Protein AF-A0A9P0TPT2-F1 (afdb_monomer)

pLDDT: mean 84.96, std 19.56, range [34.09, 98.69]

Sequence (140 aa):
MKFFTLFIFGAILGLCVTESPQIDTRYACEGRTLNIECNNGSVIRLIRASYGRFLITICNKNGNTNWNTNCFSTQTMRVAHNRCHMQQSCTLLANADEFGDPCPGTGKYLEIHYQCVPAPTTTTTEPSAPPAWFVTVPTD

Mean predicted aligned error: 11.81 Å

InterPro domains:
  IPR000922 D-galactoside/L-rhamnose binding SUEL lectin domain [PF02140] (36-116)
  IPR000922 D-galactoside/L-rhamnose binding SUEL lectin domain [PS50228] (28-117)
  IPR043159 D-galactoside/L-rhamnose binding SUEL lectin domain superfamily [G3DSA:2.60.120.740] (17-123)

Nearest PDB structures (foldseek):
  2jxa-assembly1_A  TM=9.270E-01  e=4.808E-10  Mus musculus
  6ska-assembly1_D  TM=9.280E-01  e=3.786E-10  Mus musculus
  6ske-assembly2_B  TM=9.354E-01  e=2.015E-09  Mus musculus
  6vhh-assembly1_B  TM=9.216E-01  e=1.685E-09  Homo sapiens
  5ftu-assembly3_K  TM=9.165E-01  e=7.958E-09  Mus musculus

Secondary structure (DSSP, 8-state):
--------S---S----------EEEEEETT-EEEEEPPTTEEEEEEEEEEEES-SSTT-TT---SS-SSEE-SSHHHHHHHHHTT-SEEEEE-SHHHH--SSTTSPPEEEEEEEEEEPP-----------GGGG-----

Structure (mmCIF, N/CA/C/O backbone):
data_AF-A0A9P0TPT2-F1
#
_entry.id   AF-A0A9P0TPT2-F1
#
loop_
_atom_site.group_PDB
_atom_site.id
_atom_site.type_symbol
_atom_site.label_atom_id
_atom_site.label_alt_id
_atom_site.label_comp_id
_atom_site.label_asym_id
_atom_site.label_entity_id
_atom_site.label_seq_id
_atom_site.pdbx_PDB_ins_code
_atom_site.Cartn_x
_atom_site.Cartn_y
_atom_site.Cartn_z
_atom_site.occupancy
_atom_site.B_iso_or_equiv
_atom_site.auth_seq_id
_atom_site.auth_comp_id
_atom_site.auth_asym_id
_atom_site.auth_atom_id
_atom_site.pdbx_PDB_model_num
ATOM 1 N N . MET A 1 1 ? 15.096 4.994 24.063 1.00 34.09 1 MET A N 1
ATOM 2 C CA . MET A 1 1 ? 14.887 6.436 24.329 1.00 34.09 1 MET A CA 1
ATOM 3 C C . MET A 1 1 ? 13.431 6.742 23.978 1.00 34.09 1 MET A C 1
ATOM 5 O O . MET A 1 1 ? 13.134 6.784 22.801 1.00 34.09 1 MET A O 1
ATOM 9 N N . LYS A 1 2 ? 12.419 6.657 24.853 1.00 36.28 2 LYS A N 1
ATOM 10 C CA . LYS A 1 2 ? 12.150 7.393 26.107 1.00 36.28 2 LYS A CA 1
ATOM 11 C C . LYS A 1 2 ? 12.290 8.913 25.937 1.00 36.28 2 LYS A C 1
ATOM 13 O O . LYS A 1 2 ? 13.324 9.459 26.289 1.00 36.28 2 LYS A O 1
ATOM 18 N N . PHE A 1 3 ? 11.238 9.555 25.426 1.00 36.16 3 PHE A N 1
ATOM 19 C CA . PHE A 1 3 ? 10.969 10.981 25.630 1.00 36.16 3 PHE A CA 1
ATOM 20 C C . PHE A 1 3 ? 9.704 11.108 26.480 1.00 36.16 3 PHE A C 1
ATOM 22 O O . PHE A 1 3 ? 8.593 11.222 25.977 1.00 36.16 3 PHE A O 1
ATOM 29 N N . PHE A 1 4 ? 9.893 11.000 27.794 1.00 39.12 4 PHE A N 1
ATOM 30 C CA . PHE A 1 4 ? 8.929 11.482 28.776 1.00 39.12 4 PHE A CA 1
ATOM 31 C C . PHE A 1 4 ? 9.207 12.981 28.909 1.00 39.12 4 PHE A C 1
ATOM 33 O 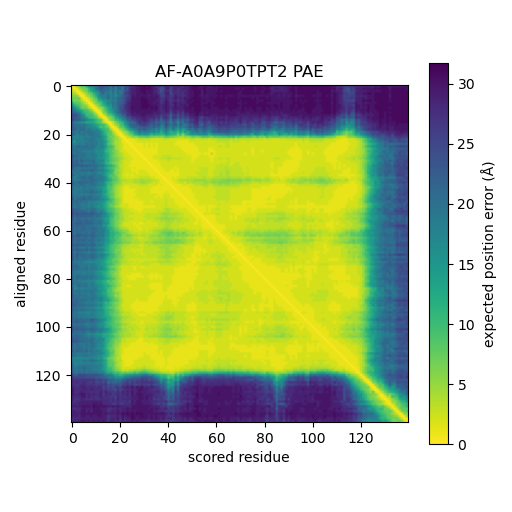O . PHE A 1 4 ? 10.056 13.401 29.694 1.00 39.12 4 PHE A O 1
ATOM 40 N N . THR A 1 5 ? 8.607 13.784 28.034 1.00 49.84 5 THR A N 1
ATOM 41 C CA . THR A 1 5 ? 8.720 15.240 28.118 1.00 49.84 5 THR A CA 1
ATOM 42 C C . THR A 1 5 ? 7.917 15.697 29.334 1.00 49.84 5 THR A C 1
ATOM 44 O O . THR A 1 5 ? 6.745 15.350 29.473 1.00 49.84 5 THR A O 1
ATOM 47 N N . LEU A 1 6 ? 8.586 16.410 30.243 1.00 41.62 6 LEU A N 1
ATOM 48 C CA . LEU A 1 6 ? 8.039 16.969 31.479 1.00 41.62 6 LEU A CA 1
ATOM 49 C C . LEU A 1 6 ? 6.696 17.683 31.236 1.00 41.62 6 LEU A C 1
ATOM 51 O O . LEU A 1 6 ? 6.654 18.719 30.578 1.00 41.62 6 LEU A O 1
ATOM 55 N N . PHE A 1 7 ? 5.626 17.180 31.850 1.00 50.72 7 PHE A N 1
ATOM 56 C CA . PHE A 1 7 ? 4.420 17.960 32.123 1.00 50.72 7 PHE A CA 1
ATOM 57 C C . PHE A 1 7 ? 4.660 18.775 33.395 1.00 50.72 7 PHE A C 1
ATOM 59 O O . PHE A 1 7 ? 4.552 18.247 34.500 1.00 50.72 7 PHE A O 1
ATOM 66 N N . ILE A 1 8 ? 5.012 20.053 33.251 1.00 56.31 8 ILE A N 1
ATOM 67 C CA . ILE A 1 8 ? 5.068 21.002 34.365 1.00 56.31 8 ILE A CA 1
ATOM 68 C C . ILE A 1 8 ? 4.403 22.324 33.925 1.00 56.31 8 ILE A C 1
ATOM 70 O O . ILE A 1 8 ? 4.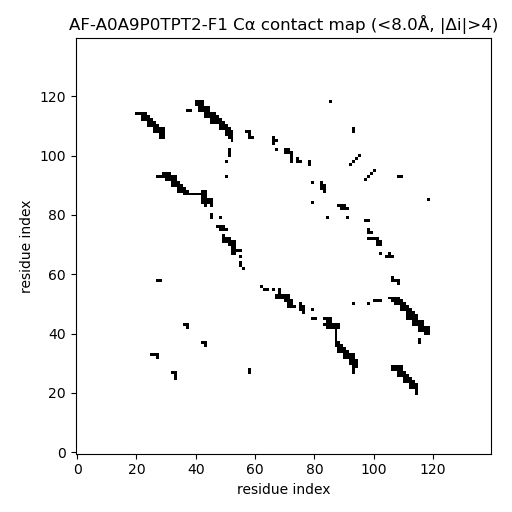901 23.011 33.041 1.00 56.31 8 ILE A O 1
ATOM 74 N N . PHE A 1 9 ? 3.286 22.624 34.601 1.00 50.59 9 PHE A N 1
ATOM 75 C CA . PHE A 1 9 ? 2.493 23.866 34.701 1.00 50.59 9 PHE A CA 1
ATOM 76 C C . PHE A 1 9 ? 1.812 24.467 33.455 1.00 50.59 9 PHE A C 1
ATOM 78 O O . PHE A 1 9 ? 2.450 25.050 32.586 1.00 50.59 9 PHE A O 1
ATOM 85 N N . GLY A 1 10 ? 0.469 24.482 33.482 1.00 44.41 10 GLY A N 1
ATOM 86 C CA . GLY A 1 10 ? -0.340 25.429 32.707 1.00 44.41 10 GLY A CA 1
ATOM 87 C C . GLY A 1 10 ? -1.780 24.981 32.454 1.00 44.41 10 GLY A C 1
ATOM 88 O O . GLY A 1 10 ? -2.118 24.621 31.334 1.00 44.41 10 GLY A O 1
ATOM 89 N N . ALA A 1 11 ? -2.649 25.011 33.467 1.00 59.94 11 ALA A N 1
ATOM 90 C CA . ALA A 1 11 ? -4.091 24.945 33.231 1.00 59.94 11 ALA A CA 1
ATOM 91 C C . ALA A 1 11 ? -4.562 26.278 32.620 1.00 59.94 11 ALA A C 1
ATOM 93 O O . ALA A 1 11 ? -4.722 27.259 33.342 1.00 59.94 11 ALA A O 1
ATOM 94 N N . ILE A 1 12 ? -4.782 26.315 31.301 1.00 56.91 12 ILE A N 1
ATOM 95 C CA . ILE A 1 12 ? -5.600 27.337 30.635 1.00 56.91 12 ILE A CA 1
ATOM 96 C C . ILE A 1 12 ? -6.558 26.619 29.672 1.00 56.91 12 ILE A C 1
ATOM 98 O O . ILE A 1 12 ? -6.175 25.708 28.942 1.00 56.91 12 ILE A O 1
ATOM 102 N N . LEU A 1 13 ? -7.827 27.010 29.765 1.00 59.69 13 LEU A N 1
ATOM 103 C CA . LEU A 1 13 ? -9.011 26.502 29.076 1.00 59.69 13 LEU A CA 1
ATOM 104 C C . LEU A 1 13 ? -8.803 26.220 27.575 1.00 59.69 13 LEU A C 1
ATOM 106 O O . LEU A 1 13 ? -8.378 27.094 26.827 1.00 59.69 13 LEU A O 1
ATOM 110 N N . GLY A 1 14 ? -9.234 25.039 27.123 1.00 59.59 14 GLY A N 1
ATOM 111 C CA . GLY A 1 14 ? -9.696 24.859 25.743 1.00 59.59 14 GLY A CA 1
ATOM 112 C C . GLY A 1 14 ? -8.643 24.641 24.654 1.00 59.59 14 GLY A C 1
ATOM 113 O O . GLY A 1 14 ? -8.913 24.967 23.502 1.00 59.59 14 GLY A O 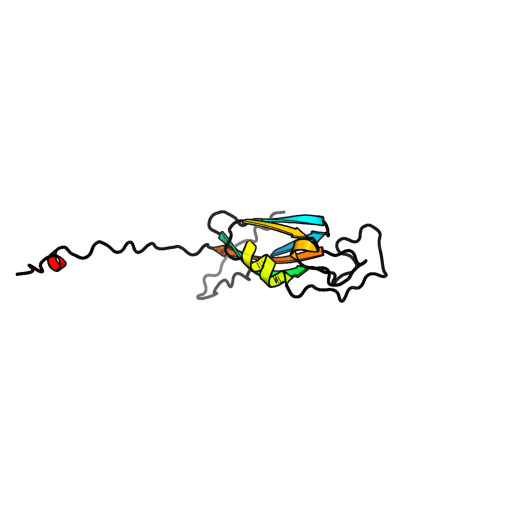1
ATOM 114 N N . LEU A 1 15 ? -7.491 24.037 24.950 1.00 58.97 15 LEU A N 1
ATOM 115 C CA . LEU A 1 15 ? -6.744 23.349 23.894 1.00 58.97 15 LEU A CA 1
ATOM 116 C C . LEU A 1 15 ? -7.446 22.014 23.638 1.00 58.97 15 LEU A C 1
ATOM 118 O O . LEU A 1 15 ? -7.270 21.055 24.386 1.00 58.97 15 LEU A O 1
ATOM 122 N N . CYS A 1 16 ? -8.271 21.948 22.592 1.00 59.19 16 CYS A N 1
ATOM 123 C CA . CYS A 1 16 ? -8.543 20.659 21.972 1.00 59.19 16 CYS A CA 1
ATOM 124 C C . CYS A 1 16 ? -7.168 20.081 21.618 1.00 59.19 16 CYS A C 1
ATOM 126 O O . CYS A 1 16 ? -6.463 20.647 20.783 1.00 59.19 16 CYS A O 1
ATOM 128 N N . VAL A 1 17 ? -6.743 19.022 22.311 1.00 54.72 17 VAL A N 1
ATOM 129 C CA . VAL A 1 17 ? -5.608 18.219 21.864 1.00 54.72 17 VAL A CA 1
ATOM 130 C C . VAL A 1 17 ? -6.076 17.611 20.550 1.00 54.72 17 VAL A C 1
ATOM 132 O O . VAL A 1 17 ? -6.801 16.620 20.538 1.00 54.72 17 VAL A O 1
ATOM 135 N N . THR A 1 18 ? -5.767 18.268 19.437 1.00 53.81 18 THR A N 1
ATOM 136 C CA . THR A 1 18 ? -6.016 17.719 18.114 1.00 53.81 18 THR A CA 1
ATOM 137 C C . THR A 1 18 ? -4.993 16.611 17.916 1.00 53.81 18 THR A C 1
ATOM 139 O O . THR A 1 18 ? -3.870 16.836 17.470 1.00 53.81 18 THR A O 1
ATOM 142 N N . GLU A 1 19 ? -5.348 15.398 18.333 1.00 61.59 19 GLU A N 1
ATOM 143 C CA . GLU A 1 19 ? -4.574 14.206 18.013 1.00 61.59 19 GLU A CA 1
ATOM 144 C C . GLU A 1 19 ? -4.527 14.092 16.484 1.00 61.59 19 GLU A C 1
ATOM 146 O O . GLU A 1 19 ? -5.537 13.843 15.824 1.00 61.59 19 GLU A O 1
ATOM 151 N N . SER A 1 20 ? -3.365 14.400 15.898 1.00 64.12 20 SER A N 1
ATOM 152 C CA . SER A 1 20 ? -3.173 14.295 14.453 1.00 64.12 20 SER A CA 1
ATOM 153 C C . SER A 1 20 ? -3.411 12.843 14.047 1.00 64.12 20 SER A C 1
ATOM 155 O O . SER A 1 20 ? -2.830 11.942 14.667 1.00 64.12 20 SER A O 1
ATOM 157 N N . PRO A 1 21 ? -4.251 12.585 13.034 1.00 74.38 21 PRO A N 1
ATOM 158 C CA . PRO A 1 21 ? -4.671 11.232 12.742 1.00 74.38 21 PRO A CA 1
ATOM 159 C C . PRO A 1 21 ? -3.466 10.441 12.198 1.00 74.38 21 PRO A C 1
ATOM 161 O O . PRO A 1 21 ? -2.926 10.756 11.137 1.00 74.38 21 PRO A O 1
ATOM 164 N N . GLN A 1 22 ? -3.014 9.438 12.960 1.00 88.06 22 GLN A N 1
ATOM 165 C CA . GLN A 1 22 ? -1.796 8.663 12.689 1.00 88.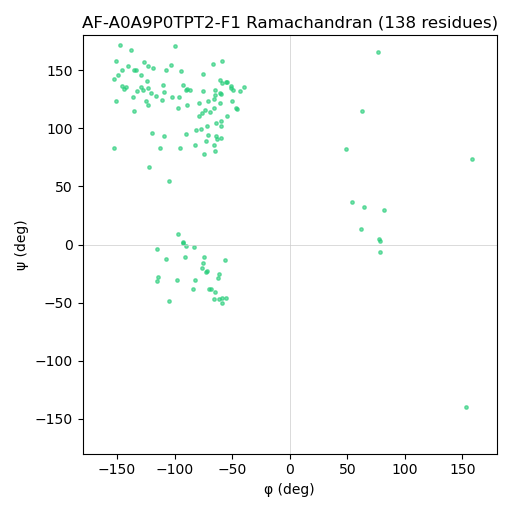06 22 GLN A CA 1
ATOM 166 C C . GLN A 1 22 ? -1.989 7.752 11.467 1.00 88.06 22 GLN A C 1
ATOM 168 O O . GLN A 1 22 ? -2.518 6.652 11.596 1.00 88.06 22 GLN A O 1
ATOM 173 N N . ILE A 1 23 ? -1.601 8.219 10.274 1.00 96.00 23 ILE A N 1
ATOM 174 C CA . ILE A 1 23 ? -1.632 7.420 9.038 1.00 96.00 23 ILE A CA 1
ATOM 175 C C . ILE A 1 23 ? -0.429 6.483 9.005 1.00 96.00 23 ILE A C 1
ATOM 177 O O . ILE A 1 23 ? 0.715 6.931 8.978 1.00 96.00 23 ILE A O 1
ATOM 181 N N . ASP A 1 24 ? -0.704 5.189 8.918 1.00 97.00 24 ASP A N 1
ATOM 182 C CA . ASP A 1 24 ? 0.286 4.158 8.663 1.00 97.00 24 ASP A CA 1
ATOM 183 C C . ASP A 1 24 ? 0.394 3.865 7.165 1.00 97.00 24 ASP A C 1
ATOM 185 O O . ASP A 1 24 ? -0.613 3.698 6.469 1.00 97.00 24 ASP A O 1
ATOM 189 N N . THR A 1 25 ? 1.630 3.714 6.684 1.00 97.88 25 THR A N 1
ATOM 190 C CA . THR A 1 25 ? 1.916 3.193 5.343 1.00 97.88 25 THR A CA 1
ATOM 191 C C . THR A 1 25 ? 2.539 1.803 5.440 1.00 97.88 25 THR A C 1
ATOM 193 O O . THR A 1 25 ? 3.413 1.542 6.276 1.00 97.88 25 THR A O 1
ATOM 196 N N . ARG A 1 26 ? 2.101 0.885 4.576 1.00 98.06 26 ARG A N 1
ATOM 197 C CA . ARG A 1 26 ? 2.673 -0.460 4.437 1.00 98.06 26 ARG A CA 1
ATOM 198 C C . ARG A 1 26 ? 2.860 -0.819 2.969 1.00 98.06 26 ARG A C 1
ATOM 200 O O . ARG A 1 26 ? 2.092 -0.385 2.113 1.00 98.06 26 ARG A O 1
ATOM 207 N N . TYR A 1 27 ? 3.871 -1.644 2.707 1.00 98.19 27 TYR A N 1
ATOM 208 C CA . TYR A 1 27 ? 4.246 -2.074 1.364 1.00 98.19 27 TYR A CA 1
ATOM 209 C C . TYR A 1 27 ? 4.369 -3.595 1.276 1.00 98.19 27 TYR A C 1
ATOM 211 O O . TYR A 1 27 ? 4.856 -4.231 2.210 1.00 98.19 27 TYR A O 1
ATOM 219 N N . ALA A 1 28 ? 4.018 -4.163 0.125 1.00 98.50 28 ALA A N 1
ATOM 220 C CA . ALA A 1 28 ? 4.383 -5.527 -0.246 1.00 98.50 28 ALA A CA 1
ATOM 221 C C . ALA A 1 28 ? 4.855 -5.580 -1.698 1.00 98.50 28 ALA A C 1
ATOM 223 O O . ALA A 1 28 ? 4.170 -5.117 -2.606 1.00 98.50 28 ALA A O 1
ATOM 224 N N . CYS A 1 29 ? 6.039 -6.149 -1.919 1.00 98.31 29 CYS A N 1
ATOM 225 C CA . CYS A 1 29 ? 6.564 -6.364 -3.265 1.00 98.31 29 CYS A CA 1
ATOM 226 C C . CYS A 1 29 ? 5.715 -7.388 -4.026 1.00 98.31 29 CYS A C 1
ATOM 228 O O . CYS A 1 29 ? 5.096 -8.251 -3.406 1.00 98.31 29 CYS A O 1
ATOM 230 N N . GLU A 1 30 ? 5.730 -7.331 -5.356 1.00 97.81 30 GLU A N 1
ATOM 231 C CA . GLU A 1 30 ? 5.035 -8.302 -6.204 1.00 97.81 30 GLU A CA 1
ATOM 232 C C . GLU A 1 30 ? 5.335 -9.760 -5.800 1.00 97.81 30 GLU A C 1
ATOM 234 O O . GLU A 1 30 ? 6.480 -10.133 -5.526 1.00 97.81 30 GLU A O 1
ATOM 239 N N . GLY A 1 31 ? 4.275 -10.564 -5.692 1.00 97.69 31 GLY A N 1
ATOM 240 C CA . GLY A 1 31 ? 4.309 -11.949 -5.220 1.00 97.69 31 GLY A CA 1
ATOM 241 C C . GLY A 1 31 ? 4.408 -12.117 -3.699 1.00 97.69 31 GLY A C 1
ATOM 242 O O . GLY A 1 31 ? 4.523 -13.245 -3.224 1.00 97.69 31 GLY A O 1
ATOM 243 N N . ARG A 1 32 ? 4.392 -11.032 -2.911 1.00 98.38 32 ARG A N 1
ATOM 244 C CA . ARG A 1 32 ? 4.414 -11.090 -1.441 1.00 98.38 32 ARG A CA 1
ATOM 245 C C . ARG A 1 32 ? 3.065 -10.732 -0.838 1.00 98.38 32 ARG A C 1
ATOM 247 O O . ARG A 1 32 ? 2.309 -9.924 -1.372 1.00 98.38 32 ARG A O 1
ATOM 254 N N . THR A 1 33 ? 2.806 -11.327 0.316 1.00 98.31 33 THR A N 1
ATOM 255 C CA . THR A 1 33 ? 1.603 -11.088 1.104 1.00 98.31 33 THR A CA 1
ATOM 256 C C . THR A 1 33 ? 1.820 -9.926 2.068 1.00 98.31 33 THR A C 1
ATOM 258 O O . THR A 1 33 ? 2.839 -9.871 2.757 1.00 98.31 33 THR A O 1
ATOM 261 N N . LEU A 1 34 ? 0.853 -9.015 2.132 1.00 98.25 34 LEU A N 1
ATOM 262 C CA . LEU A 1 34 ? 0.769 -7.946 3.116 1.00 98.25 34 LEU A CA 1
ATOM 263 C C . LEU A 1 34 ? -0.263 -8.312 4.182 1.00 98.25 34 LEU A C 1
ATOM 265 O O . LEU A 1 34 ? -1.411 -8.589 3.840 1.00 98.25 34 LEU A O 1
ATOM 269 N N . ASN A 1 35 ? 0.132 -8.267 5.454 1.00 98.12 35 ASN A N 1
ATOM 270 C CA . ASN A 1 35 ? -0.781 -8.386 6.587 1.00 98.12 35 ASN A CA 1
ATOM 271 C C . ASN A 1 35 ? -0.905 -7.032 7.293 1.00 98.12 35 ASN A C 1
ATOM 273 O O . ASN A 1 35 ? 0.111 -6.398 7.587 1.00 98.12 35 ASN A O 1
ATOM 277 N N . ILE A 1 36 ? -2.136 -6.598 7.550 1.00 97.88 36 ILE A N 1
ATOM 278 C CA . ILE A 1 36 ? -2.448 -5.375 8.293 1.00 97.88 36 ILE A CA 1
ATOM 279 C C . ILE A 1 36 ? -3.322 -5.769 9.472 1.00 97.88 36 ILE A C 1
ATOM 281 O O . ILE A 1 36 ? -4.270 -6.531 9.306 1.00 97.88 36 ILE A O 1
ATOM 285 N N . GLU A 1 37 ? -3.011 -5.244 10.650 1.00 97.69 37 GLU A N 1
ATOM 286 C CA . GLU A 1 37 ? -3.736 -5.543 11.876 1.00 97.69 37 GLU A CA 1
ATOM 287 C C . GLU A 1 37 ? -3.772 -4.312 12.778 1.00 97.69 37 GLU A C 1
ATOM 289 O O . GLU A 1 37 ? -2.770 -3.610 12.938 1.00 97.69 37 GLU A O 1
ATOM 294 N N . CYS A 1 38 ? -4.947 -4.059 13.343 1.00 97.25 38 CYS A N 1
ATOM 295 C CA . CYS A 1 38 ? -5.178 -3.077 14.384 1.00 97.25 38 CYS A CA 1
ATOM 296 C C . CYS A 1 38 ? -5.315 -3.762 15.745 1.00 97.25 38 CYS A C 1
ATOM 298 O O . CYS A 1 38 ? -5.724 -4.919 15.849 1.00 97.25 38 CYS A O 1
ATOM 300 N N . ASN A 1 39 ? -5.007 -3.014 16.804 1.00 96.06 39 ASN A N 1
ATOM 301 C CA . ASN A 1 39 ? -5.220 -3.473 18.173 1.00 96.06 39 ASN A CA 1
ATOM 302 C C . ASN A 1 39 ? -6.701 -3.795 18.428 1.00 96.06 39 ASN A C 1
ATOM 304 O O . ASN A 1 39 ? -7.595 -3.266 17.763 1.00 96.06 39 ASN A O 1
ATOM 308 N N . ASN A 1 40 ? -6.955 -4.626 19.440 1.00 94.62 40 ASN A N 1
ATOM 309 C CA . ASN A 1 40 ? -8.312 -4.992 19.832 1.00 94.62 40 ASN A CA 1
ATOM 310 C C . ASN A 1 40 ? -9.179 -3.746 20.109 1.00 94.62 40 ASN A C 1
ATOM 312 O O . ASN A 1 40 ? -8.711 -2.769 20.695 1.00 94.62 40 ASN A O 1
ATOM 316 N N . GLY A 1 41 ? -10.439 -3.781 19.673 1.00 94.25 41 GLY A N 1
ATOM 317 C CA . GLY A 1 41 ? -11.365 -2.648 19.756 1.00 94.25 41 GLY A CA 1
ATOM 318 C C . GLY A 1 41 ? -11.144 -1.558 18.700 1.00 94.25 41 GLY A C 1
ATOM 319 O O . GLY A 1 41 ? -11.823 -0.535 18.743 1.00 94.25 41 GLY A O 1
ATOM 320 N N . SER A 1 42 ? -10.223 -1.754 17.751 1.00 96.31 42 SER A N 1
ATOM 321 C CA . SER A 1 42 ? -10.008 -0.864 16.607 1.00 96.31 42 SER A CA 1
ATOM 322 C C . SER A 1 42 ? -10.140 -1.605 15.276 1.00 96.31 42 SER A C 1
ATOM 324 O O . SER A 1 42 ? -9.888 -2.803 15.182 1.00 96.31 42 SER A O 1
ATOM 326 N N . VAL A 1 43 ? -10.509 -0.873 14.230 1.00 97.94 43 VAL A N 1
ATOM 327 C CA . VAL A 1 43 ? -10.662 -1.365 12.859 1.00 97.94 43 VAL A CA 1
ATOM 328 C C . VAL A 1 43 ? -9.850 -0.525 11.883 1.00 97.94 43 VAL A C 1
ATOM 330 O O . VAL A 1 43 ? -9.534 0.641 12.128 1.00 97.94 43 VAL A O 1
ATOM 333 N N . ILE A 1 44 ? -9.523 -1.127 10.746 1.00 98.38 44 ILE A N 1
ATOM 334 C CA . ILE A 1 44 ? -8.759 -0.511 9.672 1.00 98.38 44 ILE A CA 1
ATOM 335 C C . ILE A 1 44 ? -9.661 0.458 8.902 1.00 98.38 44 ILE A C 1
ATOM 337 O O . ILE A 1 44 ? -10.560 0.068 8.154 1.00 98.38 44 ILE A O 1
ATOM 341 N N . ARG A 1 45 ? -9.362 1.749 9.000 1.00 97.81 45 ARG A N 1
ATOM 342 C CA . ARG A 1 45 ? -9.855 2.777 8.086 1.00 97.81 45 ARG A CA 1
ATOM 343 C C . ARG A 1 45 ? -8.879 2.921 6.926 1.00 97.81 45 ARG A C 1
ATOM 345 O O . ARG A 1 45 ? -7.883 3.635 7.016 1.00 97.81 45 ARG A O 1
ATOM 352 N N . LEU A 1 46 ? -9.164 2.222 5.830 1.00 98.31 46 LEU A N 1
ATOM 353 C CA . LEU A 1 46 ? -8.394 2.346 4.592 1.00 98.31 46 LEU A CA 1
ATOM 354 C C . LEU A 1 46 ? -8.540 3.758 3.995 1.00 98.31 46 LEU A C 1
ATOM 356 O O . LEU A 1 46 ? -9.661 4.223 3.806 1.00 98.31 46 LEU A O 1
ATOM 360 N N . ILE A 1 47 ? -7.421 4.413 3.675 1.00 98.25 47 ILE A N 1
ATOM 361 C CA . ILE A 1 47 ? -7.385 5.766 3.091 1.00 98.25 47 ILE A CA 1
ATOM 362 C C . ILE A 1 47 ? -7.043 5.698 1.606 1.00 98.25 47 ILE A C 1
ATOM 364 O O . ILE A 1 47 ? -7.713 6.309 0.776 1.00 98.25 47 ILE A O 1
ATOM 368 N N . ARG A 1 48 ? -5.989 4.954 1.266 1.00 98.25 48 ARG A N 1
ATOM 369 C CA . ARG A 1 48 ? -5.516 4.798 -0.109 1.00 98.25 48 ARG A CA 1
ATOM 370 C C . ARG A 1 48 ? -4.877 3.432 -0.283 1.00 98.25 48 ARG A C 1
ATOM 372 O O . ARG A 1 48 ? -4.214 2.933 0.620 1.00 98.25 48 ARG A O 1
ATOM 379 N N . ALA A 1 49 ? -5.036 2.862 -1.468 1.00 98.38 49 ALA A N 1
ATOM 380 C CA . ALA A 1 49 ? -4.342 1.655 -1.877 1.00 98.38 49 ALA A CA 1
ATOM 381 C C . ALA A 1 49 ? -3.961 1.747 -3.354 1.00 98.38 49 ALA A C 1
ATOM 383 O O . ALA A 1 49 ? -4.780 2.145 -4.185 1.00 98.38 49 ALA A O 1
ATOM 384 N N . SER A 1 50 ? -2.732 1.366 -3.684 1.00 98.25 50 SER A N 1
ATOM 385 C CA . SER A 1 50 ? -2.239 1.358 -5.061 1.00 98.25 50 SER A CA 1
ATOM 386 C C . SER A 1 50 ? -1.302 0.190 -5.318 1.00 98.25 50 SER A C 1
ATOM 388 O O . SER A 1 50 ? -0.407 -0.073 -4.522 1.00 98.25 50 SER A O 1
ATOM 390 N N . TYR A 1 51 ? -1.506 -0.495 -6.441 1.00 98.62 51 TYR A N 1
ATOM 391 C CA . TYR A 1 51 ? -0.636 -1.551 -6.937 1.00 98.62 51 TYR A CA 1
ATOM 392 C C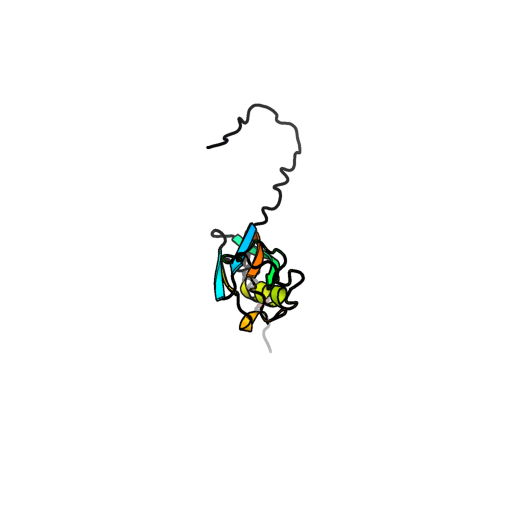 . TYR A 1 51 ? -0.038 -1.097 -8.263 1.00 98.62 51 TYR A C 1
ATOM 394 O O . TYR A 1 51 ? -0.764 -0.649 -9.152 1.00 98.62 51 TYR A O 1
ATOM 402 N N . GLY A 1 52 ? 1.282 -1.171 -8.379 1.00 98.19 52 GLY A N 1
ATOM 403 C CA . GLY A 1 52 ? 2.011 -0.651 -9.528 1.00 98.19 52 GLY A CA 1
ATOM 404 C C . GLY A 1 52 ? 3.429 -0.262 -9.137 1.00 98.19 52 GLY A C 1
ATOM 405 O O . GLY A 1 52 ? 4.068 -0.957 -8.349 1.00 98.19 52 GLY A O 1
ATOM 406 N N . ARG A 1 53 ? 3.922 0.853 -9.669 1.00 97.94 53 ARG A N 1
ATOM 407 C CA . ARG A 1 53 ? 5.217 1.427 -9.309 1.00 97.94 53 ARG A CA 1
ATOM 408 C C . ARG A 1 53 ? 5.190 2.938 -9.497 1.00 97.94 53 ARG A C 1
ATOM 410 O O . ARG A 1 53 ? 4.965 3.404 -10.607 1.00 97.94 53 ARG A O 1
ATOM 417 N N . PHE A 1 54 ? 5.497 3.661 -8.421 1.00 96.38 54 PHE A N 1
ATOM 418 C CA . PHE A 1 54 ? 5.638 5.125 -8.402 1.00 96.38 54 PHE A CA 1
ATOM 419 C C . PHE A 1 54 ? 7.072 5.567 -8.106 1.00 96.38 54 PHE A C 1
ATOM 421 O O . PHE A 1 54 ? 7.508 6.626 -8.543 1.00 96.38 54 PHE A O 1
ATOM 428 N N . LEU A 1 55 ? 7.824 4.739 -7.374 1.00 96.25 55 LEU A N 1
ATOM 429 C CA . LEU A 1 55 ? 9.209 5.003 -7.004 1.00 96.25 55 LEU A CA 1
ATOM 430 C C . LEU A 1 55 ? 10.116 3.869 -7.472 1.00 96.25 55 LEU A C 1
ATOM 432 O O . LEU A 1 55 ? 9.781 2.686 -7.372 1.00 96.25 55 LEU A O 1
ATOM 436 N N . ILE A 1 56 ? 11.302 4.233 -7.957 1.00 96.06 56 ILE A N 1
ATOM 437 C CA . ILE A 1 56 ? 12.296 3.266 -8.435 1.00 96.06 56 ILE A CA 1
ATOM 438 C C . ILE A 1 56 ? 12.968 2.501 -7.287 1.00 96.06 56 ILE A C 1
ATOM 440 O O . ILE A 1 56 ? 13.450 1.394 -7.485 1.00 96.06 56 ILE A O 1
ATOM 444 N N . THR A 1 57 ? 12.988 3.065 -6.079 1.00 96.25 57 THR A N 1
ATOM 445 C CA . THR A 1 57 ? 13.741 2.539 -4.929 1.00 96.25 57 THR A CA 1
ATOM 446 C C . THR A 1 57 ? 13.011 1.425 -4.177 1.00 96.25 57 THR A C 1
ATOM 448 O O . THR A 1 57 ? 13.648 0.527 -3.627 1.00 96.25 57 THR A O 1
ATOM 451 N N . ILE A 1 58 ? 11.676 1.433 -4.161 1.00 96.94 58 ILE A N 1
ATOM 452 C CA . ILE A 1 58 ? 10.874 0.459 -3.409 1.00 96.94 58 ILE A CA 1
ATOM 453 C C . ILE A 1 58 ? 10.874 -0.890 -4.132 1.00 96.94 58 ILE A C 1
ATOM 455 O O . ILE A 1 58 ? 10.628 -0.962 -5.337 1.00 96.94 58 ILE A O 1
ATOM 459 N N . CYS A 1 59 ? 11.123 -1.980 -3.401 1.00 96.62 59 CYS A N 1
ATOM 460 C CA . CYS A 1 59 ? 11.098 -3.339 -3.954 1.00 96.62 59 CYS A CA 1
ATOM 461 C C . CYS A 1 59 ? 12.001 -3.529 -5.190 1.00 96.62 59 CYS A C 1
ATOM 463 O O . CYS A 1 59 ? 11.645 -4.259 -6.112 1.00 96.62 59 CYS A O 1
ATOM 465 N N . ASN A 1 60 ? 13.165 -2.874 -5.229 1.00 96.75 60 ASN A N 1
ATOM 466 C CA . ASN A 1 60 ? 14.089 -2.921 -6.364 1.00 96.75 60 ASN A CA 1
ATOM 467 C C . ASN A 1 60 ? 15.474 -3.432 -5.952 1.00 96.75 60 ASN A C 1
ATOM 469 O O . ASN A 1 60 ? 16.465 -2.706 -5.963 1.00 96.75 60 ASN A O 1
ATOM 473 N N . LYS A 1 61 ? 15.539 -4.706 -5.559 1.00 94.38 61 LYS A N 1
ATOM 474 C CA . LYS A 1 61 ? 16.777 -5.322 -5.053 1.00 94.38 61 LYS A CA 1
ATOM 475 C C . LYS A 1 61 ? 17.909 -5.361 -6.086 1.00 94.38 61 LYS A C 1
ATOM 477 O O . LYS A 1 61 ? 19.068 -5.305 -5.701 1.00 94.38 61 LYS A O 1
ATOM 482 N N . ASN A 1 62 ? 17.568 -5.431 -7.373 1.00 94.38 62 ASN A N 1
ATOM 483 C CA . ASN A 1 62 ? 18.539 -5.536 -8.464 1.00 94.38 62 ASN A CA 1
ATOM 484 C C . ASN A 1 62 ? 18.932 -4.167 -9.046 1.00 94.38 62 ASN A C 1
ATOM 486 O O . ASN A 1 62 ? 19.689 -4.121 -10.008 1.00 94.38 62 ASN A O 1
ATOM 490 N N . GLY A 1 63 ? 18.405 -3.060 -8.506 1.00 95.00 63 GLY A N 1
ATOM 491 C CA . GLY A 1 63 ? 18.759 -1.715 -8.962 1.00 95.00 63 GLY A CA 1
ATOM 492 C C . GLY A 1 63 ? 18.342 -1.409 -10.403 1.00 95.00 63 GLY A C 1
ATOM 493 O O . GLY A 1 63 ? 19.030 -0.658 -11.086 1.00 95.00 63 GLY A O 1
ATOM 494 N N . ASN A 1 64 ? 17.230 -1.974 -10.883 1.00 95.31 64 ASN A N 1
ATOM 495 C CA . ASN A 1 64 ? 16.713 -1.672 -12.220 1.00 95.31 64 ASN A CA 1
ATOM 496 C C . ASN A 1 64 ? 16.378 -0.180 -12.323 1.00 95.31 64 ASN A C 1
ATOM 498 O O . ASN A 1 64 ? 15.666 0.344 -11.469 1.00 95.31 64 ASN A O 1
ATOM 502 N N . THR A 1 65 ? 16.849 0.499 -13.365 1.00 95.69 65 THR A N 1
ATOM 503 C CA . THR A 1 65 ? 16.620 1.942 -13.577 1.00 95.69 65 THR A CA 1
ATOM 504 C C . THR A 1 65 ? 15.642 2.234 -14.712 1.00 95.69 65 THR A C 1
ATOM 506 O O . THR A 1 65 ? 15.157 3.352 -14.835 1.00 95.69 65 THR A O 1
ATOM 509 N N . ASN A 1 66 ? 15.321 1.228 -15.524 1.00 95.31 66 ASN A N 1
ATOM 510 C CA . ASN A 1 66 ? 14.504 1.326 -16.733 1.00 95.31 66 ASN A CA 1
ATOM 511 C C . ASN A 1 66 ? 13.024 0.951 -16.523 1.00 95.31 66 ASN A C 1
ATOM 513 O O . ASN A 1 66 ? 12.284 0.795 -17.491 1.00 95.31 66 ASN A O 1
ATOM 517 N N . TRP A 1 67 ? 12.589 0.756 -15.278 1.00 96.69 67 TRP A N 1
ATOM 518 C CA . TRP A 1 67 ? 11.199 0.430 -14.957 1.00 96.69 67 TRP A CA 1
ATOM 519 C C . TRP A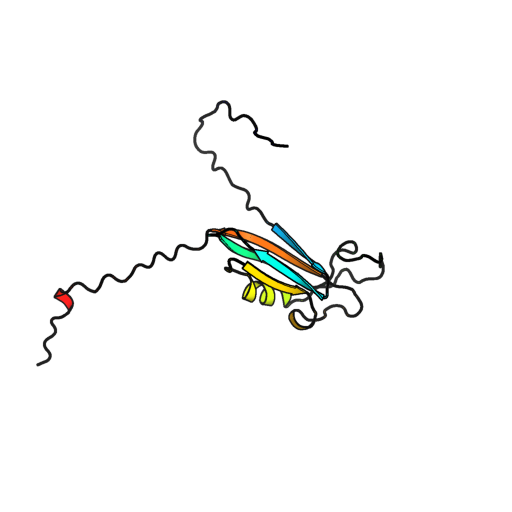 1 67 ? 10.273 1.642 -15.060 1.00 96.69 67 TRP A C 1
ATOM 521 O O . TRP A 1 67 ? 10.655 2.759 -14.718 1.00 96.69 67 TRP A O 1
ATOM 531 N N . ASN A 1 68 ? 9.023 1.407 -15.467 1.00 95.75 68 ASN A N 1
ATOM 532 C CA . ASN A 1 68 ? 8.025 2.468 -15.555 1.00 95.75 68 ASN A CA 1
ATOM 533 C C . ASN A 1 68 ? 7.541 2.880 -14.152 1.00 95.75 68 ASN A C 1
ATOM 535 O O . ASN A 1 68 ? 6.907 2.092 -13.451 1.00 95.75 68 ASN A O 1
ATOM 539 N N . THR A 1 69 ? 7.813 4.124 -13.750 1.00 97.00 69 THR A N 1
ATOM 540 C CA . THR A 1 69 ? 7.349 4.712 -12.479 1.00 97.00 69 THR A CA 1
ATOM 541 C C . THR A 1 69 ? 6.027 5.473 -12.593 1.00 97.00 69 THR A C 1
ATOM 543 O O . THR A 1 69 ? 5.557 6.038 -11.614 1.00 97.00 69 THR A O 1
ATOM 546 N N . ASN A 1 70 ? 5.408 5.496 -13.771 1.00 96.81 70 ASN A N 1
ATOM 547 C CA . ASN A 1 70 ? 4.047 5.983 -13.983 1.00 96.81 70 ASN A CA 1
ATOM 548 C C . ASN A 1 70 ? 3.116 4.784 -14.180 1.00 96.81 70 ASN A C 1
ATOM 550 O O . ASN A 1 70 ? 2.443 4.656 -15.202 1.00 96.81 70 ASN A O 1
ATOM 554 N N . CYS A 1 71 ? 3.137 3.859 -13.222 1.00 96.62 71 CYS A N 1
ATOM 555 C CA . CYS A 1 71 ? 2.413 2.602 -13.305 1.00 96.62 71 CYS A CA 1
ATOM 556 C C . CYS A 1 71 ? 1.471 2.436 -12.115 1.00 96.62 71 CYS A C 1
ATOM 558 O O . CYS A 1 71 ? 1.916 2.375 -10.969 1.00 96.62 71 CYS A O 1
ATOM 560 N N . PHE A 1 72 ? 0.171 2.314 -12.382 1.00 96.69 72 PHE A N 1
ATOM 561 C CA . PHE A 1 72 ? -0.830 2.114 -11.342 1.00 96.69 72 PHE A CA 1
ATOM 562 C C . PHE A 1 72 ? -2.051 1.363 -11.863 1.00 96.69 72 PHE A C 1
ATOM 564 O O . PHE A 1 72 ? -2.506 1.580 -12.982 1.00 96.69 72 PHE A O 1
ATOM 571 N N . SER A 1 73 ? -2.601 0.494 -11.023 1.00 98.00 73 SER A N 1
ATOM 572 C CA . SER A 1 73 ? -3.870 -0.174 -11.279 1.00 98.00 73 SER A CA 1
ATOM 573 C C . SER A 1 73 ? -5.034 0.643 -10.719 1.00 98.00 73 SER A C 1
ATOM 575 O O . SER A 1 73 ? -5.019 1.082 -9.567 1.00 98.00 73 SER A O 1
ATOM 577 N N . THR A 1 74 ? -6.078 0.822 -11.527 1.00 96.75 74 THR A N 1
ATOM 578 C CA . THR A 1 74 ? -7.288 1.572 -11.155 1.00 96.75 74 THR A CA 1
ATOM 579 C C . THR A 1 74 ? -8.212 0.793 -10.220 1.00 96.75 74 THR A C 1
ATOM 581 O O . THR A 1 74 ? -9.019 1.391 -9.512 1.00 96.75 74 THR A O 1
ATOM 584 N N . GLN A 1 75 ? -8.092 -0.537 -10.167 1.00 97.06 75 GLN A N 1
ATOM 585 C CA . GLN A 1 75 ? -8.953 -1.379 -9.334 1.00 97.06 75 GLN A CA 1
ATOM 586 C C . GLN A 1 75 ? -8.408 -1.635 -7.926 1.00 97.06 75 GLN A C 1
ATOM 588 O O . GLN A 1 75 ? -9.157 -2.126 -7.078 1.00 97.06 75 GLN A O 1
ATOM 593 N N . THR A 1 76 ? -7.144 -1.288 -7.644 1.00 98.38 76 THR A N 1
ATOM 594 C CA . THR A 1 76 ? -6.508 -1.602 -6.355 1.00 98.38 76 THR A CA 1
ATOM 595 C C . THR A 1 76 ? -7.294 -1.079 -5.166 1.00 98.38 76 THR A C 1
ATOM 597 O O . THR A 1 76 ? -7.530 -1.831 -4.222 1.00 98.38 76 THR A O 1
ATOM 600 N N . MET A 1 77 ? -7.742 0.179 -5.223 1.00 98.31 77 MET A N 1
ATOM 601 C CA . MET A 1 77 ? -8.481 0.789 -4.119 1.00 98.31 77 MET A CA 1
ATOM 602 C C . MET A 1 77 ? -9.758 0.016 -3.794 1.00 98.31 77 MET A C 1
ATOM 604 O O . MET A 1 77 ? -9.999 -0.305 -2.637 1.00 98.31 77 MET A O 1
ATOM 608 N N . ARG A 1 78 ? -10.539 -0.353 -4.813 1.00 98.38 78 ARG A N 1
ATOM 609 C CA . ARG A 1 78 ? -11.782 -1.115 -4.641 1.00 98.38 78 ARG A CA 1
ATOM 610 C C . ARG A 1 78 ? -11.524 -2.487 -4.013 1.00 98.38 78 ARG A C 1
ATOM 612 O O . ARG A 1 78 ? -12.220 -2.874 -3.080 1.00 98.38 78 ARG A O 1
ATOM 619 N N . VAL A 1 79 ? -10.527 -3.217 -4.514 1.00 98.31 79 VAL A N 1
ATOM 620 C CA . VAL A 1 79 ? -10.199 -4.567 -4.024 1.00 98.31 79 VAL A CA 1
ATOM 621 C C . VAL A 1 79 ? -9.688 -4.524 -2.582 1.00 98.31 79 VAL A C 1
ATOM 623 O O . VAL A 1 79 ? -10.165 -5.286 -1.742 1.00 98.31 79 VAL A O 1
ATOM 626 N N . ALA A 1 80 ? -8.766 -3.608 -2.269 1.00 98.50 80 ALA A N 1
ATOM 627 C CA . ALA A 1 80 ? -8.246 -3.440 -0.915 1.00 98.50 80 ALA A CA 1
ATOM 628 C C . ALA A 1 80 ? -9.335 -2.967 0.058 1.00 98.50 80 ALA A C 1
ATOM 630 O O . ALA A 1 80 ? -9.425 -3.479 1.170 1.00 98.50 80 ALA A O 1
ATOM 631 N N . HIS A 1 81 ? -10.197 -2.038 -0.366 1.00 98.56 81 HIS A N 1
ATOM 632 C CA . HIS A 1 81 ? -11.307 -1.550 0.448 1.00 98.56 81 HIS A CA 1
ATOM 633 C C . HIS A 1 81 ? -12.241 -2.690 0.849 1.00 98.56 81 HIS A C 1
ATOM 635 O O . HIS A 1 81 ? -12.488 -2.881 2.034 1.00 98.56 81 HIS A O 1
ATOM 641 N N . ASN A 1 82 ? -12.681 -3.502 -0.114 1.00 98.31 82 ASN A N 1
ATOM 642 C CA . ASN A 1 82 ? -13.603 -4.609 0.143 1.00 98.31 82 ASN A CA 1
ATOM 643 C C . ASN A 1 82 ? -13.047 -5.669 1.105 1.00 98.31 82 ASN A C 1
ATOM 645 O O . ASN A 1 82 ? -13.823 -6.379 1.736 1.00 98.31 82 ASN A O 1
ATOM 649 N N . ARG A 1 83 ? -11.721 -5.799 1.202 1.00 98.06 83 ARG A N 1
ATOM 650 C CA . ARG A 1 83 ? -11.068 -6.805 2.051 1.00 98.06 83 ARG A CA 1
ATOM 651 C C . ARG A 1 83 ? -10.600 -6.274 3.397 1.00 98.06 83 ARG A C 1
ATOM 653 O O . ARG A 1 83 ? -10.533 -7.049 4.340 1.00 98.06 83 ARG A O 1
ATOM 660 N N . CYS A 1 84 ? -10.230 -4.999 3.477 1.00 98.50 84 CYS A N 1
ATOM 661 C CA . CYS A 1 84 ? -9.560 -4.443 4.651 1.00 98.50 84 CYS A CA 1
ATOM 662 C C . CYS A 1 84 ? -10.368 -3.377 5.377 1.00 98.50 84 CYS A C 1
ATOM 664 O O . CYS A 1 84 ? -10.212 -3.230 6.583 1.00 98.50 84 CYS A O 1
ATOM 666 N N . HIS A 1 85 ? -11.193 -2.600 4.677 1.00 98.44 85 HIS A N 1
ATOM 667 C CA . HIS A 1 85 ? -11.903 -1.499 5.315 1.00 98.44 85 HIS A CA 1
ATOM 668 C C . HIS A 1 85 ? -12.886 -2.038 6.365 1.00 98.44 85 HIS A C 1
ATOM 670 O O . HIS A 1 85 ? -13.623 -2.984 6.096 1.00 98.44 85 HIS A O 1
ATOM 676 N N . MET A 1 86 ? -12.880 -1.435 7.557 1.00 97.56 86 MET A N 1
ATOM 677 C CA . MET A 1 86 ? -13.682 -1.831 8.724 1.00 97.56 86 MET A CA 1
ATOM 678 C C . MET A 1 86 ? -13.396 -3.236 9.276 1.00 97.56 86 MET A C 1
ATOM 680 O O . MET A 1 86 ? -14.142 -3.715 10.125 1.00 97.56 86 MET A O 1
ATOM 684 N N . GLN A 1 87 ? -12.303 -3.876 8.858 1.00 98.19 87 GLN A N 1
ATOM 685 C CA . GLN A 1 87 ? -11.832 -5.123 9.460 1.00 98.19 87 GLN A CA 1
ATOM 686 C C . GLN A 1 87 ? -10.791 -4.832 10.541 1.00 98.19 87 GLN A C 1
ATOM 688 O O . GLN A 1 87 ? -10.046 -3.860 10.438 1.00 98.19 87 GLN A O 1
ATOM 693 N N . GLN A 1 88 ? -10.708 -5.668 11.575 1.00 97.88 88 GLN A N 1
ATOM 694 C CA . GLN A 1 88 ? -9.633 -5.561 12.571 1.00 97.88 88 GLN A CA 1
ATOM 695 C C . GLN A 1 88 ? -8.278 -5.969 11.974 1.00 97.88 88 GLN A C 1
ATOM 697 O O . GLN A 1 88 ? -7.255 -5.345 12.256 1.00 97.88 88 GLN A O 1
ATOM 702 N N . SER A 1 89 ? -8.274 -6.994 11.122 1.00 98.25 89 SER A N 1
ATOM 703 C CA . SER A 1 89 ? -7.103 -7.448 10.379 1.00 98.25 89 SER A CA 1
ATOM 704 C C . SER A 1 89 ? -7.482 -7.855 8.958 1.00 98.25 89 SER A C 1
ATOM 706 O O . SER A 1 89 ? -8.626 -8.218 8.680 1.00 98.25 89 SER A O 1
ATOM 708 N N . CYS A 1 90 ? -6.532 -7.764 8.032 1.00 98.19 90 CYS A N 1
ATOM 709 C CA . CYS A 1 90 ? -6.715 -8.232 6.666 1.00 98.19 90 CYS A CA 1
ATOM 710 C C . CYS A 1 90 ? -5.396 -8.674 6.037 1.00 98.19 90 CYS A C 1
ATOM 712 O O . CYS A 1 90 ? -4.306 -8.228 6.407 1.00 98.19 90 CYS A O 1
ATOM 714 N N . THR A 1 91 ? -5.514 -9.516 5.016 1.00 98.31 91 THR A N 1
ATOM 715 C CA . THR A 1 91 ? -4.386 -10.038 4.252 1.00 98.31 91 THR A CA 1
ATOM 716 C C . THR A 1 91 ? -4.613 -9.791 2.761 1.00 98.31 91 THR A C 1
ATOM 718 O O . THR A 1 91 ? -5.699 -10.049 2.244 1.00 98.31 91 THR A O 1
ATOM 721 N N . LEU A 1 92 ? -3.596 -9.281 2.064 1.00 98.25 92 LEU A N 1
ATOM 722 C CA . LEU A 1 92 ? -3.626 -8.987 0.626 1.00 98.25 92 LEU A CA 1
ATOM 723 C C . LEU A 1 92 ? -2.413 -9.614 -0.063 1.00 98.25 92 LEU A C 1
ATOM 725 O O . LEU A 1 92 ? -1.296 -9.475 0.432 1.00 98.25 92 LEU A O 1
ATOM 729 N N . LEU A 1 93 ? -2.599 -10.255 -1.217 1.00 98.31 93 LEU A N 1
ATOM 730 C CA . LEU A 1 93 ? -1.492 -10.771 -2.019 1.00 98.31 93 LEU A CA 1
ATOM 731 C C . LEU A 1 93 ? -1.160 -9.768 -3.125 1.00 98.31 93 LEU A C 1
ATOM 733 O O . LEU A 1 93 ? -1.981 -9.489 -3.988 1.00 98.31 93 LEU A O 1
ATOM 737 N N . ALA A 1 94 ? 0.052 -9.214 -3.126 1.00 98.25 94 ALA A N 1
ATOM 738 C CA . ALA A 1 94 ? 0.461 -8.228 -4.122 1.00 98.25 94 ALA A CA 1
ATOM 739 C C . ALA A 1 94 ? 0.736 -8.890 -5.487 1.00 98.25 94 ALA A C 1
ATOM 741 O O . ALA A 1 94 ? 1.891 -9.107 -5.848 1.00 98.25 94 ALA A O 1
ATOM 742 N N . ASN A 1 95 ? -0.297 -9.225 -6.260 1.00 97.44 95 ASN A N 1
ATOM 743 C CA . ASN A 1 95 ? -0.152 -9.857 -7.573 1.00 97.44 95 ASN A CA 1
ATOM 744 C C . ASN A 1 95 ? -1.106 -9.279 -8.636 1.00 97.44 95 ASN A C 1
ATOM 746 O O . ASN A 1 95 ? -2.052 -8.543 -8.342 1.00 97.44 95 ASN A O 1
ATOM 750 N N . ALA A 1 96 ? -0.827 -9.625 -9.892 1.00 97.06 96 ALA A N 1
ATOM 751 C CA . ALA A 1 96 ? -1.633 -9.214 -11.034 1.00 97.06 96 ALA A CA 1
ATOM 752 C C . ALA A 1 96 ? -2.994 -9.929 -11.108 1.00 97.06 96 ALA A C 1
ATOM 754 O O . ALA A 1 96 ? -3.919 -9.379 -11.696 1.00 97.06 96 ALA A O 1
ATOM 755 N N . ASP A 1 97 ? -3.159 -11.101 -10.491 1.00 96.62 97 ASP A N 1
ATOM 756 C CA . ASP A 1 97 ? -4.447 -11.809 -10.492 1.00 96.62 97 ASP A CA 1
ATOM 757 C C . ASP A 1 97 ? -5.503 -11.059 -9.667 1.00 96.62 97 ASP A C 1
ATOM 759 O O . ASP A 1 97 ? -6.666 -10.973 -10.056 1.00 96.62 97 ASP A O 1
ATOM 763 N N . GLU A 1 98 ? -5.099 -10.467 -8.539 1.00 94.88 98 GLU A N 1
ATOM 764 C CA . GLU A 1 98 ? -5.998 -9.697 -7.679 1.00 94.88 98 GLU A CA 1
ATOM 765 C C . GLU A 1 98 ? -6.174 -8.251 -8.147 1.00 94.88 98 GLU A C 1
ATOM 767 O O . GLU A 1 98 ? -7.266 -7.685 -8.039 1.00 94.88 98 GLU A O 1
ATOM 772 N N . PHE A 1 99 ? -5.097 -7.631 -8.637 1.00 97.25 99 PHE A N 1
ATOM 773 C CA . PHE A 1 99 ? -5.061 -6.195 -8.911 1.00 97.25 99 PHE A CA 1
ATOM 774 C C . PHE A 1 99 ? -4.897 -5.838 -10.389 1.00 97.25 99 PHE A C 1
ATOM 776 O O . PHE A 1 99 ? -5.028 -4.665 -10.734 1.00 97.25 99 PHE A O 1
ATOM 783 N N . GLY A 1 100 ? -4.724 -6.796 -11.294 1.00 96.38 100 GLY A N 1
ATOM 784 C CA . GLY A 1 100 ? -4.416 -6.566 -12.711 1.00 96.38 100 GLY A CA 1
ATOM 785 C C . GLY A 1 100 ? -2.953 -6.177 -12.945 1.00 96.38 100 GLY A C 1
ATOM 786 O O . GLY A 1 100 ? -2.243 -5.799 -12.010 1.00 96.38 100 GLY A O 1
ATOM 787 N N . ASP A 1 101 ? -2.506 -6.234 -14.205 1.00 96.62 101 ASP A N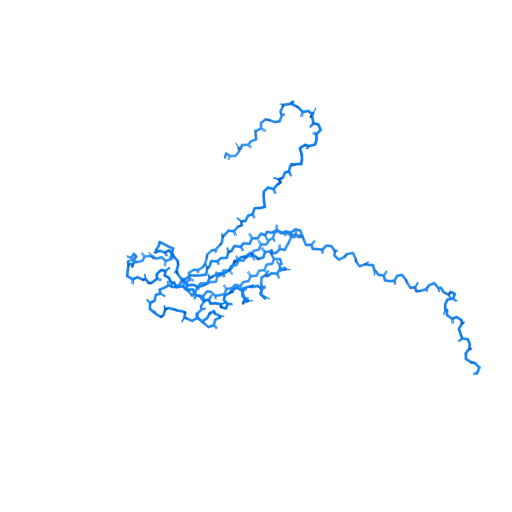 1
ATOM 788 C CA . ASP A 1 101 ? -1.153 -5.821 -14.601 1.00 96.62 101 ASP A CA 1
ATOM 789 C C . ASP A 1 101 ? -1.157 -4.519 -15.427 1.00 96.62 101 ASP A C 1
ATOM 791 O O . ASP A 1 101 ? -1.327 -4.554 -16.646 1.00 96.62 101 ASP A O 1
ATOM 795 N N . PRO A 1 102 ? -0.984 -3.350 -14.785 1.00 95.38 102 PRO A N 1
ATOM 796 C CA . PRO A 1 102 ? -0.940 -2.059 -15.474 1.00 95.38 102 PRO A CA 1
ATOM 797 C C . PRO A 1 102 ? 0.374 -1.792 -16.230 1.00 95.38 102 PRO A C 1
ATOM 799 O O . PRO A 1 102 ? 0.427 -0.861 -17.033 1.00 95.38 102 PRO A O 1
ATOM 802 N N . CYS A 1 103 ? 1.449 -2.544 -15.962 1.00 96.75 103 CYS A N 1
ATOM 803 C CA . CYS A 1 103 ? 2.749 -2.347 -16.608 1.00 96.75 103 CYS A CA 1
ATOM 804 C C . CYS A 1 103 ? 3.568 -3.654 -16.667 1.0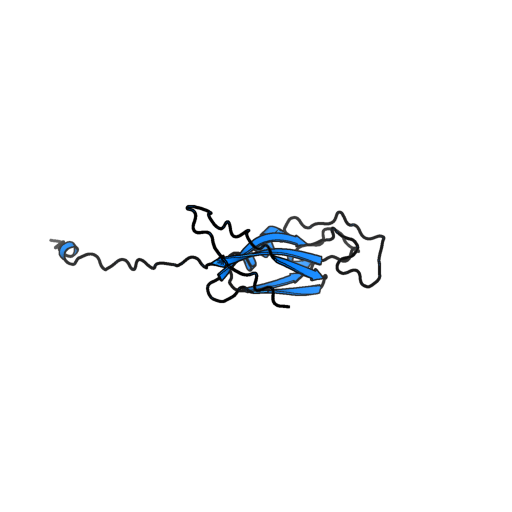0 96.75 103 CYS A C 1
ATOM 806 O O . CYS A 1 103 ? 4.462 -3.875 -15.841 1.00 96.75 103 CYS A O 1
ATOM 808 N N . PRO A 1 104 ? 3.316 -4.512 -17.672 1.00 96.06 104 PRO A N 1
ATOM 809 C CA . PRO A 1 104 ? 4.059 -5.756 -17.847 1.00 96.06 104 PRO A CA 1
ATOM 810 C C . PRO A 1 104 ? 5.576 -5.533 -17.929 1.00 96.06 104 PRO A C 1
ATOM 812 O O . PRO A 1 104 ? 6.053 -4.571 -18.533 1.00 96.06 104 PRO A O 1
ATOM 815 N N . GLY A 1 105 ? 6.350 -6.418 -17.295 1.00 94.50 105 GLY A N 1
ATOM 816 C CA . GLY A 1 105 ? 7.819 -6.348 -17.261 1.00 94.50 105 GLY A CA 1
ATOM 817 C C . GLY A 1 105 ? 8.408 -5.334 -16.269 1.00 94.50 105 GLY A C 1
ATOM 818 O O . GLY A 1 105 ? 9.619 -5.323 -16.051 1.00 94.50 105 GLY A O 1
ATOM 819 N N . THR A 1 106 ? 7.576 -4.515 -15.620 1.00 96.69 106 THR A N 1
ATOM 820 C CA . THR A 1 106 ? 7.982 -3.695 -14.473 1.00 96.69 106 THR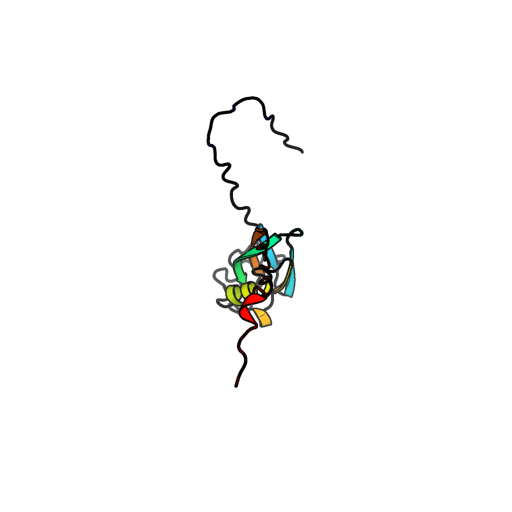 A CA 1
ATOM 821 C C . THR A 1 106 ? 7.611 -4.419 -13.184 1.00 96.69 106 THR A C 1
ATOM 823 O O . THR A 1 106 ? 6.457 -4.801 -12.998 1.00 96.69 106 THR A O 1
ATOM 826 N N . GLY A 1 107 ? 8.577 -4.596 -12.276 1.00 96.50 107 GLY A N 1
ATOM 827 C CA . GLY A 1 107 ? 8.291 -5.187 -10.968 1.00 96.50 107 GLY A CA 1
ATOM 828 C C . GLY A 1 107 ? 7.385 -4.259 -10.169 1.00 96.50 107 GLY A C 1
ATOM 829 O O . GLY A 1 107 ? 7.732 -3.097 -9.994 1.00 96.50 107 GLY A O 1
ATOM 830 N N . LYS A 1 108 ? 6.243 -4.722 -9.675 1.00 98.19 108 LYS A N 1
ATOM 831 C CA . LYS A 1 108 ? 5.259 -3.879 -8.975 1.00 98.19 108 LYS A CA 1
ATOM 832 C C . LYS A 1 108 ? 5.368 -4.019 -7.454 1.00 98.19 108 LYS A C 1
ATOM 834 O O . LYS A 1 108 ? 6.088 -4.868 -6.922 1.00 98.19 108 LYS A O 1
ATOM 839 N N . TYR A 1 109 ? 4.663 -3.164 -6.730 1.00 98.56 109 TYR A N 1
ATOM 840 C CA . TYR A 1 109 ? 4.427 -3.296 -5.299 1.00 98.56 109 TYR A CA 1
ATOM 841 C C . TYR A 1 109 ? 3.037 -2.765 -4.945 1.00 98.56 109 TYR A C 1
ATOM 843 O O . TYR A 1 109 ? 2.502 -1.876 -5.609 1.00 98.56 109 TYR A O 1
ATOM 851 N N . LEU A 1 110 ? 2.449 -3.343 -3.903 1.00 98.69 110 LEU A N 1
ATOM 852 C CA . LEU A 1 110 ? 1.260 -2.835 -3.240 1.00 98.69 110 LEU A CA 1
ATOM 853 C C . LEU A 1 110 ? 1.691 -1.822 -2.178 1.00 98.69 110 LEU A C 1
ATOM 855 O O . LEU A 1 110 ? 2.587 -2.107 -1.388 1.00 98.69 110 LEU A O 1
ATOM 859 N N . GLU A 1 111 ? 1.038 -0.669 -2.154 1.00 98.56 111 GLU A N 1
ATOM 860 C CA . GLU A 1 111 ? 1.195 0.392 -1.162 1.00 98.56 111 GLU A CA 1
ATOM 861 C C . GLU A 1 111 ? -0.175 0.695 -0.552 1.00 98.56 111 GLU A C 1
ATOM 863 O O . GLU A 1 111 ? -1.125 0.998 -1.279 1.00 98.56 111 GLU A O 1
ATOM 868 N N . ILE A 1 112 ? -0.277 0.592 0.774 1.00 98.38 112 ILE A N 1
ATOM 869 C CA . ILE A 1 112 ? -1.501 0.835 1.540 1.00 98.38 112 ILE A CA 1
ATOM 870 C C . ILE A 1 112 ? -1.260 1.961 2.540 1.00 98.38 112 ILE A C 1
ATOM 872 O O . ILE A 1 112 ? -0.312 1.895 3.319 1.00 98.38 112 ILE A O 1
ATOM 876 N N . HIS A 1 113 ? -2.163 2.938 2.556 1.00 98.50 113 HIS A N 1
ATOM 877 C CA . HIS A 1 113 ? -2.280 3.967 3.587 1.00 98.50 113 HIS A CA 1
ATOM 878 C C . HIS A 1 113 ? -3.561 3.728 4.378 1.00 98.50 113 HIS A C 1
ATOM 880 O O . HIS A 1 113 ? -4.649 3.666 3.793 1.00 98.50 113 HIS A O 1
ATOM 886 N N . TYR A 1 114 ? -3.451 3.594 5.694 1.00 98.38 114 TYR A N 1
ATOM 887 C CA . TYR A 1 114 ? -4.584 3.297 6.566 1.00 98.38 114 TYR A CA 1
ATOM 888 C C . TYR A 1 114 ? -4.423 3.936 7.943 1.00 98.38 114 TYR A C 1
ATOM 890 O O . TYR A 1 114 ? -3.380 4.489 8.277 1.00 98.38 114 TYR A O 1
ATOM 898 N N . GLN A 1 115 ? -5.483 3.864 8.736 1.00 97.56 115 GLN A N 1
ATOM 899 C CA . GLN A 1 115 ? -5.473 4.203 10.153 1.00 97.56 115 GLN A CA 1
ATOM 900 C C . GLN A 1 115 ? -6.196 3.123 10.937 1.00 97.56 115 GLN A C 1
ATOM 902 O O . GLN A 1 115 ? -7.147 2.534 10.429 1.00 97.56 115 GLN A O 1
ATOM 907 N N . CYS A 1 116 ? -5.796 2.917 12.184 1.00 97.06 116 CYS A N 1
ATOM 908 C CA . CYS A 1 116 ? -6.614 2.190 13.142 1.00 97.06 116 CYS A CA 1
ATOM 909 C C . CYS A 1 116 ? -7.525 3.183 13.859 1.00 97.06 116 CYS A C 1
ATOM 911 O O . CYS A 1 116 ? -7.044 4.128 14.479 1.00 97.06 116 CYS A O 1
ATOM 913 N N . VAL A 1 117 ? -8.836 2.986 13.747 1.00 95.88 117 VAL A N 1
ATOM 914 C CA . VAL A 1 117 ? -9.849 3.810 14.419 1.00 95.88 117 VAL A CA 1
ATOM 915 C C . VAL A 1 117 ? -10.674 2.939 15.359 1.00 95.88 117 VAL A C 1
ATOM 917 O O . VAL A 1 117 ? -10.819 1.751 15.070 1.00 95.88 117 VAL A O 1
ATOM 920 N N . PRO A 1 118 ? -11.234 3.478 16.455 1.00 95.50 118 PRO A N 1
ATOM 921 C CA . PRO A 1 118 ? -12.126 2.713 17.318 1.00 95.50 118 PRO A CA 1
ATOM 922 C C . PRO A 1 118 ? -13.238 2.041 16.509 1.00 95.50 118 PRO A C 1
ATOM 924 O O . PRO A 1 118 ? -13.838 2.662 15.627 1.00 95.50 118 PRO A O 1
ATOM 927 N N . ALA A 1 119 ? -13.494 0.766 16.796 1.00 93.69 119 ALA A N 1
ATOM 928 C CA . ALA A 1 119 ? -14.600 0.046 16.189 1.00 93.69 119 ALA A CA 1
ATOM 929 C C . ALA A 1 119 ? -15.920 0.752 16.549 1.00 93.69 119 ALA A C 1
ATOM 931 O O . ALA A 1 119 ? -16.069 1.221 17.682 1.00 93.69 119 ALA A O 1
ATOM 932 N N . PRO A 1 120 ? -16.890 0.838 15.623 1.00 86.44 120 PRO A N 1
ATOM 933 C CA . PRO A 1 120 ? -18.198 1.370 15.958 1.00 86.44 120 PRO A CA 1
ATOM 934 C C . PRO A 1 120 ? -18.807 0.487 17.046 1.00 86.44 120 PRO A C 1
ATOM 936 O O . PRO A 1 120 ? -18.971 -0.720 16.866 1.00 86.44 120 PRO A O 1
ATOM 939 N N . THR A 1 121 ? -19.138 1.080 18.188 1.00 79.62 121 THR A N 1
ATOM 940 C CA . THR A 1 121 ? -19.949 0.418 19.200 1.00 79.62 121 THR A CA 1
ATOM 941 C C . THR A 1 121 ? -21.322 0.176 18.593 1.00 79.62 121 THR A C 1
ATOM 943 O O . THR A 1 121 ? -22.132 1.091 18.460 1.00 79.62 121 THR A O 1
ATOM 946 N N . THR A 1 122 ? -21.609 -1.067 18.212 1.00 61.03 122 THR A N 1
ATOM 947 C CA . THR A 1 122 ? -22.991 -1.515 18.072 1.00 61.03 122 THR A CA 1
ATOM 948 C C . THR A 1 122 ? -23.588 -1.500 19.469 1.00 61.03 122 THR A C 1
ATOM 950 O O . THR A 1 122 ? -23.554 -2.496 20.190 1.00 61.03 122 THR A O 1
ATOM 953 N N . THR A 1 123 ? -24.099 -0.345 19.890 1.00 50.00 123 THR A N 1
ATOM 954 C CA . THR A 1 123 ? -25.111 -0.301 20.933 1.00 50.00 123 THR A CA 1
ATOM 955 C C . THR A 1 123 ? -26.300 -1.027 20.330 1.00 50.00 123 THR A C 1
ATOM 957 O O . THR A 1 123 ? -27.095 -0.436 19.603 1.00 50.00 123 THR A O 1
ATOM 960 N N . THR A 1 124 ? -26.369 -2.341 20.539 1.00 42.16 124 THR A N 1
ATOM 961 C CA . THR A 1 124 ? -27.585 -3.107 20.324 1.00 42.16 124 THR A CA 1
ATOM 962 C C . THR A 1 124 ? -28.608 -2.480 21.254 1.00 42.16 124 THR A C 1
ATOM 964 O O . THR A 1 124 ? -28.687 -2.812 22.433 1.00 42.16 124 THR A O 1
ATOM 967 N N . THR A 1 125 ? -29.358 -1.503 20.747 1.00 49.28 125 THR A N 1
ATOM 968 C CA . THR A 1 125 ? -30.699 -1.242 21.242 1.00 49.28 125 THR A CA 1
ATOM 969 C C . THR A 1 125 ? -31.468 -2.495 20.864 1.00 49.28 125 THR A C 1
ATOM 971 O O . THR A 1 125 ? -32.081 -2.576 19.806 1.00 49.28 125 THR A O 1
ATOM 974 N N . GLU A 1 126 ? -31.301 -3.537 21.677 1.00 53.12 126 GLU A N 1
ATOM 975 C CA . GLU A 1 126 ? -32.264 -4.614 21.777 1.00 53.12 126 GLU A CA 1
ATOM 976 C C . GLU A 1 126 ? -33.615 -3.900 21.885 1.00 53.12 126 GLU A C 1
ATOM 978 O O . GLU A 1 126 ? -33.774 -3.082 22.800 1.00 53.12 126 GLU A O 1
ATOM 983 N N . PRO A 1 127 ? -34.539 -4.058 20.918 1.00 55.19 127 PRO A N 1
ATOM 984 C CA . PRO A 1 127 ? -35.879 -3.544 21.090 1.00 55.19 127 PRO A CA 1
ATOM 985 C C . PRO A 1 127 ? -36.401 -4.250 22.333 1.00 55.19 127 PRO A C 1
ATOM 987 O O . PRO A 1 127 ? -36.713 -5.441 22.287 1.00 55.19 127 PRO A O 1
ATOM 990 N N . SER A 1 128 ? -36.408 -3.547 23.466 1.00 58.12 128 SER A N 1
ATOM 991 C CA . SER A 1 128 ? -37.106 -4.007 24.649 1.00 58.12 128 SER A CA 1
ATOM 992 C C . SER A 1 128 ? -38.500 -4.371 24.171 1.00 58.12 128 SER A C 1
ATOM 994 O O . SER A 1 128 ? -39.147 -3.580 23.477 1.00 58.12 128 SER A O 1
ATOM 996 N N . ALA A 1 129 ? -38.881 -5.624 24.425 1.00 65.81 129 ALA A N 1
ATOM 997 C CA . ALA A 1 129 ? -40.139 -6.189 23.975 1.00 65.81 129 ALA A CA 1
ATOM 998 C C . ALA A 1 129 ? -41.259 -5.141 24.110 1.00 65.81 129 ALA A C 1
ATOM 1000 O O . ALA A 1 129 ? -41.303 -4.444 25.133 1.00 65.81 129 ALA A O 1
ATOM 1001 N N . PRO A 1 130 ? -42.128 -4.983 23.093 1.00 67.12 130 PRO A N 1
ATOM 1002 C CA . PRO A 1 130 ? -43.200 -4.005 23.158 1.00 67.12 130 PRO A CA 1
ATOM 1003 C C . PRO A 1 130 ? -43.965 -4.194 24.475 1.00 67.12 130 PRO A C 1
ATOM 1005 O O . PRO A 1 130 ? -44.200 -5.333 24.892 1.00 67.12 130 PRO A O 1
ATOM 1008 N N . PRO A 1 131 ? -44.304 -3.105 25.179 1.00 63.19 131 PRO A N 1
ATOM 1009 C CA . PRO A 1 131 ? -44.918 -3.216 26.489 1.00 63.19 131 PRO A CA 1
ATOM 1010 C C . PRO A 1 131 ? -46.234 -4.001 26.386 1.00 63.19 131 PRO A C 1
ATOM 1012 O O . PRO A 1 131 ? -47.008 -3.824 25.446 1.00 63.19 131 PRO A O 1
ATOM 1015 N N . ALA A 1 132 ? -46.473 -4.886 27.360 1.00 61.81 132 ALA A N 1
ATOM 1016 C CA . ALA A 1 132 ? -47.496 -5.942 27.321 1.00 61.81 132 ALA A CA 1
ATOM 1017 C C . ALA A 1 132 ? -48.943 -5.465 27.064 1.00 61.81 132 ALA A C 1
ATOM 1019 O O . ALA A 1 132 ? -49.810 -6.272 26.740 1.00 61.81 132 ALA A O 1
ATOM 1020 N N . TRP A 1 133 ? -49.214 -4.162 27.168 1.00 61.78 133 TRP A N 1
ATOM 1021 C CA . TRP A 1 133 ? -50.516 -3.566 26.868 1.00 61.78 133 TRP A CA 1
ATOM 1022 C C . TRP A 1 133 ? -50.829 -3.462 25.365 1.00 61.78 133 TRP A C 1
ATOM 1024 O O . TRP A 1 133 ? -51.975 -3.211 25.013 1.00 61.78 133 TRP A O 1
ATOM 1034 N N . PHE A 1 134 ? -49.859 -3.702 24.474 1.00 57.28 134 PHE A N 1
ATOM 1035 C CA . PHE A 1 134 ? -50.103 -3.783 23.026 1.00 57.28 134 PHE A CA 1
ATOM 1036 C C . PHE A 1 134 ? -50.594 -5.159 22.539 1.00 57.28 134 PHE A C 1
ATOM 1038 O O . PHE A 1 134 ? -50.873 -5.314 21.353 1.00 57.28 134 PHE A O 1
ATOM 1045 N N . VAL A 1 135 ? -50.720 -6.163 23.418 1.00 58.22 135 VAL A N 1
ATOM 1046 C CA . VAL A 1 135 ? -51.092 -7.541 23.023 1.00 58.22 135 VAL A CA 1
ATOM 1047 C C . VAL A 1 135 ? -52.611 -7.786 23.042 1.00 58.22 135 VAL A C 1
ATOM 1049 O O . VAL A 1 135 ? -53.073 -8.852 22.646 1.00 58.22 135 VAL A O 1
ATOM 1052 N N . THR A 1 136 ? -53.440 -6.812 23.424 1.00 65.50 136 THR A N 1
ATOM 1053 C CA . THR A 1 136 ? -54.901 -6.991 23.400 1.00 65.50 136 THR A CA 1
ATOM 1054 C C . THR A 1 136 ? -55.519 -6.448 22.116 1.00 65.50 136 THR A C 1
ATOM 1056 O O . THR A 1 136 ? -56.069 -5.349 22.101 1.00 65.50 136 THR A O 1
ATOM 1059 N N . VAL A 1 137 ? -55.493 -7.248 21.052 1.00 62.41 137 VAL A N 1
ATOM 1060 C CA . VAL A 1 137 ? -56.538 -7.181 20.022 1.00 62.41 137 VAL A CA 1
ATOM 1061 C C . VAL A 1 137 ? -57.220 -8.548 19.975 1.00 62.41 137 VAL A C 1
ATOM 1063 O O . VAL A 1 137 ? -56.695 -9.469 19.351 1.00 62.41 137 VAL A O 1
ATOM 1066 N N . PRO A 1 138 ? -58.359 -8.721 20.669 1.00 62.81 138 PRO A N 1
ATOM 1067 C CA . PRO A 1 138 ? -59.245 -9.850 20.436 1.00 62.81 138 PRO A CA 1
ATOM 1068 C C . PRO A 1 138 ? -59.832 -9.707 19.029 1.00 62.81 138 PRO A C 1
ATOM 1070 O O . PRO A 1 138 ? -60.497 -8.717 18.728 1.00 62.81 138 PRO A O 1
ATOM 1073 N N . THR A 1 139 ? -59.538 -10.665 18.157 1.00 61.66 139 THR A N 1
ATOM 1074 C CA . THR A 1 139 ? -60.285 -10.868 16.915 1.00 61.66 139 THR A CA 1
ATOM 1075 C C . THR A 1 139 ? -61.577 -11.600 17.269 1.00 61.66 139 THR A C 1
ATOM 1077 O O . THR A 1 139 ? -61.510 -12.754 17.697 1.00 61.66 139 THR A O 1
ATOM 1080 N N . ASP A 1 140 ? -62.700 -10.899 17.144 1.00 50.22 140 ASP A N 1
ATOM 1081 C CA . ASP A 1 140 ? -64.048 -11.475 17.024 1.00 50.22 140 ASP A CA 1
ATOM 1082 C C . ASP A 1 140 ? -64.225 -12.047 15.604 1.00 50.22 140 ASP A C 1
ATOM 1084 O O . ASP A 1 140 ? -63.811 -11.345 14.644 1.00 50.22 140 ASP A O 1
#

Organism: Pieris brassicae (NCBI:txid7116)

Solvent-accessible surface area (backbone atoms only — not comparable to full-atom values): 8741 Å² total; per-residue (Å²): 135,88,81,83,73,83,89,75,90,79,96,66,88,83,74,75,81,76,75,73,83,69,72,46,76,52,72,20,40,56,81,29,72,36,78,49,75,37,62,89,71,22,14,26,46,66,76,46,42,42,35,27,25,73,56,70,74,66,82,37,91,84,64,66,82,86,58,64,45,90,25,60,26,89,52,20,40,61,55,48,41,79,60,29,45,74,25,41,54,34,76,47,66,24,42,46,89,78,37,50,73,65,48,85,96,38,83,36,31,30,41,39,34,30,28,70,41,75,49,83,79,80,75,75,76,67,76,70,73,77,65,79,82,75,74,78,72,85,84,127

Radius of gyration: 24.24 Å; Cα contacts (8 Å, |Δi|>4): 215; chains: 1; bounding box: 83×39×52 Å

Foldseek 3Di:
DDDPDDDDDDDDDDDPPPPPFDKDKDKDWAQDKDKDAADPQWAKAWDDKWKFAQDQPPPPPPSDPPADNPFTFPCGRVLCCVFGHLHRMGMDHRYCVSGNGRGPPHTMMMMTIIGIDGRPPPPPPVVPPDPPVVPDDDDD